Protein AF-A0A200QFT0-F1 (afdb_monomer_lite)

Secondary structure (DSSP, 8-state):
-----TTEEEEEEESTTS-EEEEEETT--HHHHHHHHHHHTS----------------PPP-----

pLDDT: mean 72.05, std 13.49, range [36.0, 84.62]

Organism: Macleaya cordata (NCBI:txid56857)

Sequence (66 aa):
MLVINAGVEFVGLEGPEKDQIAVIGDQVDSVCLASYLRKKVGHANIISVEEVKPKQEKKPTAENPV

Foldseek 3Di:
DPPPPPFWPDWDQDDPVSPDIDTDGDPDPPVVVQVVCCVPVNHGDCPDDDHPDPDPDPDDDDDDDD

Structure (mmCIF, N/CA/C/O backbone):
data_AF-A0A200QFT0-F1
#
_entry.id   AF-A0A200QFT0-F1
#
loop_
_atom_site.group_PDB
_atom_site.id
_atom_site.type_symbol
_atom_site.label_atom_id
_atom_site.label_alt_id
_atom_site.label_comp_id
_atom_site.label_asym_id
_atom_site.label_entity_id
_atom_site.label_seq_id
_atom_site.pdbx_PDB_ins_code
_atom_site.Cartn_x
_atom_site.Cartn_y
_atom_site.Cartn_z
_atom_site.occupancy
_atom_site.B_iso_or_equiv
_atom_site.auth_seq_id
_atom_site.auth_comp_id
_atom_site.auth_asym_id
_atom_site.auth_atom_id
_atom_site.pdbx_PDB_model_num
ATOM 1 N N . MET A 1 1 ? 14.999 -2.076 5.881 1.00 36.00 1 MET A N 1
ATOM 2 C CA . MET A 1 1 ? 15.035 -1.685 4.460 1.00 36.00 1 MET A CA 1
ATOM 3 C C . MET A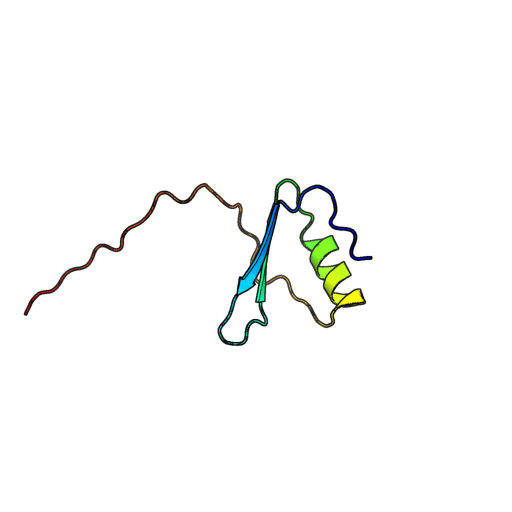 1 1 ? 13.705 -2.078 3.824 1.00 36.00 1 MET A C 1
ATOM 5 O O . MET A 1 1 ? 13.461 -3.262 3.616 1.00 36.00 1 MET A O 1
ATOM 9 N N . LEU A 1 2 ? 12.782 -1.131 3.660 1.00 38.00 2 LEU A N 1
ATOM 10 C CA . LEU A 1 2 ? 11.569 -1.334 2.861 1.00 38.00 2 LEU A CA 1
ATOM 11 C C . LEU A 1 2 ? 12.016 -1.178 1.406 1.00 38.00 2 LEU A C 1
ATOM 13 O O . LEU A 1 2 ? 12.469 -0.104 1.025 1.00 38.00 2 LEU A O 1
ATOM 17 N N . VAL A 1 3 ? 12.016 -2.271 0.643 1.00 39.25 3 VAL A N 1
ATOM 18 C CA . VAL A 1 3 ? 12.315 -2.218 -0.789 1.00 39.25 3 VAL A CA 1
ATOM 19 C C . VAL A 1 3 ? 11.075 -1.644 -1.450 1.00 39.25 3 VAL A C 1
ATOM 21 O O . VAL A 1 3 ? 10.069 -2.334 -1.603 1.00 39.25 3 VAL A O 1
ATOM 24 N N . ILE A 1 4 ? 11.130 -0.356 -1.764 1.00 52.34 4 ILE A N 1
ATOM 25 C CA . ILE A 1 4 ? 10.167 0.273 -2.652 1.00 52.34 4 ILE A CA 1
ATOM 26 C C . ILE A 1 4 ? 10.517 -0.258 -4.041 1.00 52.34 4 ILE A C 1
ATOM 28 O O . ILE A 1 4 ? 11.510 0.144 -4.641 1.00 52.34 4 ILE A O 1
ATOM 32 N N . ASN A 1 5 ? 9.783 -1.284 -4.473 1.00 53.09 5 ASN A N 1
ATOM 33 C CA . ASN A 1 5 ? 9.888 -1.823 -5.823 1.00 53.09 5 ASN A CA 1
ATOM 34 C C . ASN A 1 5 ? 9.645 -0.655 -6.793 1.00 53.09 5 ASN A C 1
ATOM 36 O O . ASN A 1 5 ? 8.768 0.163 -6.516 1.00 53.09 5 ASN A O 1
ATOM 40 N N . ALA A 1 6 ? 10.440 -0.552 -7.859 1.00 60.31 6 ALA A N 1
ATOM 41 C CA . ALA A 1 6 ? 10.732 0.662 -8.642 1.00 60.31 6 ALA A CA 1
ATOM 42 C C . ALA A 1 6 ? 9.545 1.407 -9.309 1.00 60.31 6 ALA A C 1
ATOM 44 O O . ALA A 1 6 ? 9.772 2.292 -10.126 1.00 60.31 6 ALA A O 1
ATOM 45 N N . GLY A 1 7 ? 8.305 1.061 -8.971 1.00 64.81 7 GLY A N 1
ATOM 46 C CA . GLY A 1 7 ? 7.079 1.648 -9.492 1.00 64.81 7 GLY A CA 1
ATOM 47 C C . GLY A 1 7 ? 6.385 2.664 -8.586 1.00 64.81 7 GLY A C 1
ATOM 48 O O . GLY A 1 7 ? 5.548 3.408 -9.071 1.00 64.81 7 GLY A O 1
ATOM 49 N N . VAL A 1 8 ? 6.687 2.731 -7.283 1.00 73.19 8 VAL A N 1
ATOM 50 C CA . VAL A 1 8 ? 5.983 3.667 -6.381 1.00 73.19 8 VAL A CA 1
ATOM 51 C C . VAL A 1 8 ? 6.513 5.090 -6.554 1.00 73.19 8 VAL A C 1
ATOM 53 O O . VAL A 1 8 ? 7.670 5.369 -6.246 1.00 73.19 8 VAL A O 1
ATOM 56 N N . GLU A 1 9 ? 5.644 5.991 -6.992 1.00 77.38 9 GLU A N 1
ATOM 57 C CA . GLU A 1 9 ? 5.942 7.407 -7.211 1.00 77.38 9 GLU A CA 1
ATOM 58 C C . GLU A 1 9 ? 5.572 8.260 -5.989 1.00 77.38 9 GLU A C 1
ATOM 60 O O . GLU A 1 9 ? 6.268 9.217 -5.651 1.00 77.38 9 GLU A O 1
ATOM 65 N N . PHE A 1 10 ? 4.505 7.887 -5.278 1.00 78.44 10 PHE A N 1
ATOM 66 C CA . PHE A 1 10 ? 4.018 8.630 -4.122 1.00 78.44 10 PHE A CA 1
ATOM 67 C C . PHE A 1 10 ? 3.420 7.713 -3.056 1.00 78.44 10 PHE A C 1
ATOM 69 O O . PHE A 1 10 ? 2.763 6.717 -3.355 1.00 78.44 10 PHE A O 1
ATOM 76 N N . VAL A 1 11 ? 3.618 8.090 -1.792 1.00 81.75 11 VAL A N 1
ATOM 77 C CA . VAL A 1 11 ? 2.990 7.454 -0.631 1.00 81.75 11 VAL A CA 1
ATOM 78 C C . VAL A 1 11 ? 2.409 8.547 0.262 1.00 81.75 11 VAL A C 1
ATOM 80 O O . VAL A 1 11 ? 3.131 9.442 0.698 1.00 81.75 11 VAL A O 1
ATOM 83 N N . GLY A 1 12 ? 1.114 8.457 0.545 1.00 83.56 12 GLY A N 1
ATOM 84 C CA . GLY A 1 12 ? 0.375 9.329 1.449 1.00 83.56 12 GLY A CA 1
ATOM 85 C C . GLY A 1 12 ? -0.276 8.541 2.582 1.00 83.56 12 GLY A C 1
ATOM 86 O O . GLY A 1 12 ? -0.555 7.350 2.453 1.00 83.56 12 GLY A O 1
ATOM 87 N N . LEU A 1 13 ? -0.518 9.216 3.703 1.00 84.62 13 LEU A N 1
ATOM 88 C CA . LEU A 1 13 ? -1.357 8.706 4.785 1.00 84.62 13 LEU A CA 1
ATOM 89 C C . LEU A 1 13 ? -2.693 9.443 4.741 1.00 84.62 13 LEU A C 1
ATOM 91 O O . LEU A 1 13 ? -2.732 10.668 4.846 1.00 84.62 13 LEU A O 1
ATOM 95 N N . GLU A 1 14 ? -3.768 8.687 4.589 1.00 82.75 14 GLU A N 1
ATOM 96 C CA . GLU A 1 14 ? -5.145 9.154 4.525 1.00 82.75 14 GLU A CA 1
ATOM 97 C C . GLU A 1 14 ? -5.984 8.526 5.649 1.00 82.75 14 GLU A C 1
ATOM 99 O O . GLU A 1 14 ? -5.545 7.651 6.401 1.00 82.75 14 GLU A O 1
ATOM 104 N N . GLY A 1 15 ? -7.220 9.003 5.771 1.00 79.06 15 GLY A N 1
ATOM 105 C CA . GLY A 1 15 ? -8.163 8.577 6.798 1.00 79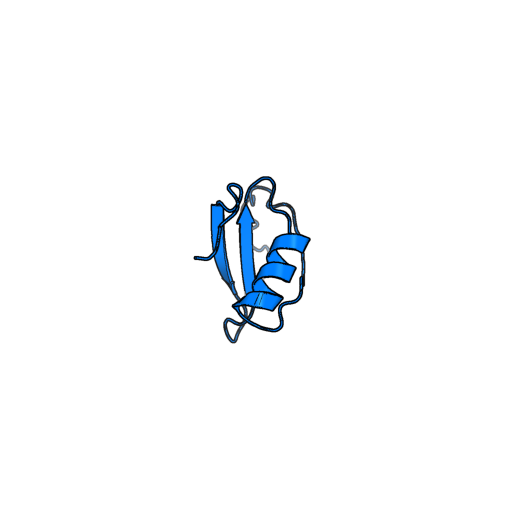.06 15 GLY A CA 1
ATOM 106 C C . GLY A 1 15 ? -8.158 9.473 8.046 1.00 79.06 15 GLY A C 1
ATOM 107 O O . GLY A 1 15 ? -7.181 10.175 8.315 1.00 79.06 15 GLY A O 1
ATOM 108 N N . PRO A 1 16 ? -9.259 9.459 8.820 1.00 74.12 16 PRO A N 1
ATOM 109 C CA . PRO A 1 16 ? -9.453 10.336 9.981 1.00 74.12 16 PRO A CA 1
ATOM 110 C C . PRO A 1 16 ? -8.411 10.108 11.084 1.00 74.12 16 PRO A C 1
ATOM 112 O O . PRO A 1 16 ? -8.044 11.046 11.787 1.00 74.12 16 PRO A O 1
ATOM 115 N N . GLU A 1 17 ? -7.904 8.882 11.187 1.00 84.25 17 GLU A N 1
ATOM 116 C CA . GLU A 1 17 ? -6.914 8.464 12.183 1.00 84.25 17 GLU A CA 1
ATOM 117 C C . GLU A 1 17 ? -5.517 8.212 11.571 1.00 84.25 17 GLU A C 1
ATOM 119 O O . GLU A 1 17 ? -4.573 7.878 12.279 1.00 84.25 17 GLU A O 1
ATOM 124 N N . LYS A 1 18 ? -5.337 8.495 10.266 1.00 78.19 18 LYS A N 1
ATOM 125 C CA . LYS A 1 18 ? -4.103 8.249 9.484 1.00 78.19 18 LYS A CA 1
ATOM 126 C C . LYS A 1 18 ? -3.706 6.771 9.357 1.00 78.19 18 LYS A C 1
ATOM 128 O O . LYS A 1 18 ? -2.535 6.463 9.144 1.00 78.19 18 LYS A O 1
ATOM 133 N N . ASP A 1 19 ? -4.678 5.867 9.436 1.00 82.50 19 ASP A N 1
ATOM 134 C CA . ASP A 1 19 ? -4.462 4.420 9.309 1.00 82.50 19 ASP A CA 1
ATOM 135 C C . ASP A 1 19 ? -4.536 3.890 7.871 1.00 82.50 19 ASP A C 1
ATOM 137 O O . ASP A 1 19 ? -4.328 2.697 7.641 1.00 82.50 19 ASP A O 1
ATOM 141 N N . GLN A 1 20 ? -4.844 4.736 6.883 1.00 83.00 20 GLN A N 1
ATOM 142 C CA . GLN A 1 20 ? -4.915 4.312 5.485 1.00 83.00 20 GLN A CA 1
ATOM 143 C C . GLN A 1 20 ? -3.678 4.783 4.730 1.00 83.00 20 GLN A C 1
ATOM 145 O O . GLN A 1 20 ? -3.325 5.957 4.762 1.00 83.00 20 GLN A O 1
ATOM 150 N N . ILE A 1 21 ? -3.009 3.864 4.036 1.00 83.25 21 ILE A N 1
ATOM 151 C CA . ILE A 1 21 ? -1.845 4.186 3.211 1.00 83.25 21 ILE A CA 1
ATOM 152 C C . ILE A 1 21 ? -2.310 4.270 1.760 1.00 83.25 21 ILE A C 1
ATOM 154 O O . ILE A 1 21 ? -2.715 3.264 1.178 1.00 83.25 21 ILE A O 1
ATOM 158 N N . ALA A 1 22 ? -2.223 5.461 1.182 1.00 83.88 22 ALA A N 1
ATOM 159 C CA . ALA A 1 22 ? -2.443 5.696 -0.234 1.00 83.88 22 ALA A CA 1
ATOM 160 C C . ALA A 1 22 ? -1.112 5.612 -0.976 1.00 83.88 22 ALA A C 1
ATOM 162 O O . ALA A 1 22 ? -0.131 6.242 -0.584 1.00 83.88 22 ALA A O 1
ATOM 163 N N . VAL A 1 23 ? -1.059 4.821 -2.043 1.00 82.00 23 VAL A N 1
ATOM 164 C CA . VAL A 1 23 ? 0.162 4.617 -2.826 1.00 82.00 23 VAL A CA 1
ATOM 165 C C . VAL A 1 23 ? -0.155 4.847 -4.292 1.00 82.00 23 VAL A C 1
ATOM 167 O O . VAL A 1 23 ? -1.070 4.230 -4.827 1.00 82.00 23 VAL A O 1
ATOM 170 N N . ILE A 1 24 ? 0.607 5.731 -4.931 1.00 83.69 24 ILE A N 1
ATOM 171 C CA . ILE A 1 24 ? 0.523 6.018 -6.363 1.00 83.69 24 ILE A CA 1
ATOM 172 C C . ILE A 1 24 ? 1.815 5.533 -6.999 1.00 83.69 24 ILE A C 1
ATOM 174 O O . ILE A 1 24 ? 2.902 5.763 -6.468 1.00 83.69 24 ILE A O 1
ATOM 178 N N . GLY A 1 25 ? 1.703 4.863 -8.135 1.00 80.06 25 GLY A N 1
ATOM 179 C CA . GLY A 1 25 ? 2.863 4.404 -8.868 1.00 80.06 25 GLY A CA 1
ATOM 180 C C . GLY A 1 25 ? 2.508 3.668 -10.150 1.00 80.06 25 GLY A C 1
ATOM 181 O O . GLY A 1 25 ? 1.400 3.150 -10.287 1.00 80.06 25 GLY A O 1
ATOM 182 N N . ASP A 1 26 ? 3.466 3.607 -11.066 1.00 78.44 26 ASP A N 1
ATOM 183 C CA . ASP A 1 26 ? 3.379 2.831 -12.298 1.00 78.44 26 ASP A CA 1
ATOM 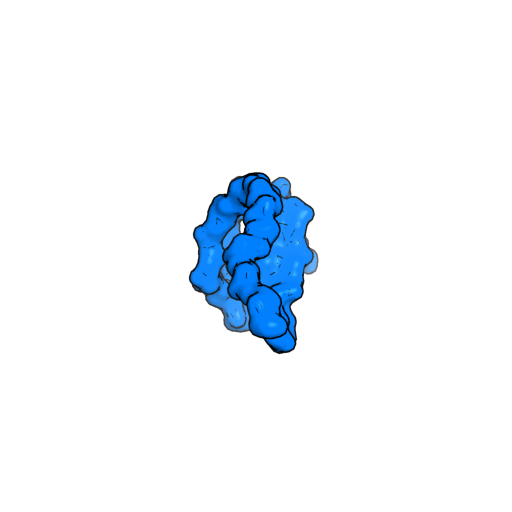184 C C . ASP A 1 26 ? 3.812 1.380 -12.036 1.00 78.44 26 ASP A C 1
ATOM 186 O O . ASP A 1 26 ? 4.812 1.137 -11.365 1.00 78.44 26 ASP A O 1
ATOM 190 N N . GLN A 1 27 ? 3.053 0.397 -12.532 1.00 77.00 27 GLN A N 1
ATOM 191 C CA . GLN A 1 27 ? 3.345 -1.038 -12.345 1.00 77.00 27 GLN A CA 1
ATOM 192 C C . GLN A 1 27 ? 3.477 -1.482 -10.869 1.00 77.00 27 GLN A C 1
ATOM 194 O O . GLN A 1 27 ? 4.287 -2.346 -10.521 1.00 77.00 27 GLN A O 1
ATOM 199 N N . VAL A 1 28 ? 2.660 -0.913 -9.976 1.00 75.00 28 VAL A N 1
ATOM 200 C CA . VAL A 1 28 ? 2.634 -1.303 -8.557 1.00 75.00 28 VAL A CA 1
ATOM 201 C C . VAL A 1 28 ? 1.893 -2.627 -8.370 1.00 75.00 28 VAL A C 1
ATOM 203 O O . VAL A 1 28 ? 0.685 -2.722 -8.580 1.00 75.00 28 VAL A O 1
ATOM 206 N N . ASP A 1 29 ? 2.602 -3.643 -7.879 1.00 80.94 29 ASP A N 1
ATOM 207 C CA . ASP A 1 29 ? 1.990 -4.896 -7.436 1.00 80.94 29 ASP A CA 1
ATOM 208 C C . ASP A 1 29 ? 1.312 -4.703 -6.068 1.00 80.94 29 ASP A C 1
ATOM 210 O O . ASP A 1 29 ? 1.949 -4.759 -5.008 1.00 80.94 29 ASP A O 1
ATOM 214 N N . SER A 1 30 ? -0.000 -4.451 -6.088 1.00 77.12 30 SER A N 1
ATOM 215 C CA . SER A 1 30 ? -0.794 -4.192 -4.880 1.00 77.12 30 SER A CA 1
ATOM 216 C C . SER A 1 30 ? -0.806 -5.382 -3.912 1.00 77.12 30 SER A C 1
ATOM 218 O O . SER A 1 30 ? -0.845 -5.190 -2.695 1.00 77.12 30 SER A O 1
ATOM 220 N N . VAL A 1 31 ? -0.741 -6.617 -4.424 1.00 81.50 31 VAL A N 1
ATOM 221 C CA . VAL A 1 31 ? -0.792 -7.851 -3.620 1.00 81.50 31 VAL A CA 1
ATOM 222 C C . VAL A 1 31 ? 0.512 -8.041 -2.856 1.00 81.50 31 VAL A C 1
ATOM 224 O O . VAL A 1 31 ? 0.507 -8.329 -1.651 1.00 81.50 31 VAL A O 1
ATOM 227 N N .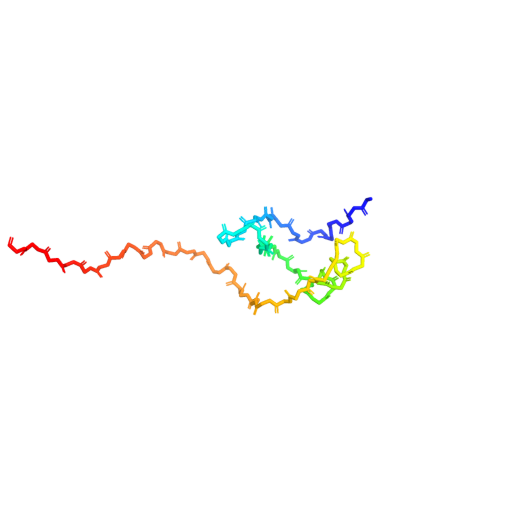 CYS A 1 32 ? 1.637 -7.852 -3.542 1.00 81.38 3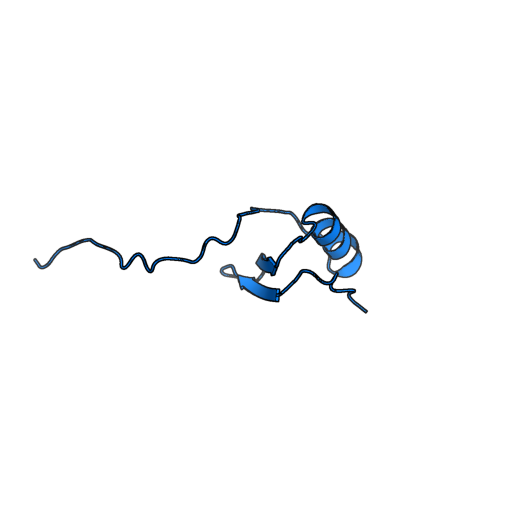2 CYS A N 1
ATOM 228 C CA . CYS A 1 32 ? 2.961 -7.940 -2.953 1.00 81.38 32 CYS A CA 1
ATOM 229 C C . CYS A 1 32 ? 3.175 -6.806 -1.940 1.00 81.38 32 CYS A C 1
ATOM 231 O O . CYS A 1 32 ? 3.649 -7.062 -0.831 1.00 81.38 32 CYS A O 1
ATOM 233 N N . LEU A 1 33 ? 2.720 -5.586 -2.257 1.00 80.56 33 LEU A N 1
ATOM 234 C CA . LEU A 1 33 ? 2.756 -4.440 -1.348 1.00 80.56 33 LEU A CA 1
ATOM 235 C C . LEU A 1 33 ? 1.973 -4.710 -0.054 1.00 80.56 33 LEU A C 1
ATOM 237 O O . LEU A 1 33 ? 2.527 -4.586 1.040 1.00 80.56 33 LEU A O 1
ATOM 241 N N . ALA A 1 34 ? 0.719 -5.155 -0.157 1.00 81.81 34 ALA A N 1
ATOM 242 C CA . ALA A 1 34 ? -0.100 -5.485 1.009 1.00 81.81 34 ALA A CA 1
ATOM 243 C C . ALA A 1 34 ? 0.495 -6.636 1.835 1.00 81.81 34 ALA A C 1
ATOM 245 O O . ALA A 1 34 ? 0.506 -6.587 3.066 1.00 81.81 34 ALA A O 1
ATOM 246 N N . SER A 1 35 ? 1.051 -7.654 1.172 1.00 83.88 35 SER A N 1
ATOM 247 C CA . SER A 1 35 ? 1.734 -8.770 1.836 1.00 83.88 35 SER A CA 1
ATOM 248 C C . SER A 1 35 ? 2.995 -8.321 2.575 1.00 83.88 35 SER A C 1
ATOM 250 O O . SER A 1 35 ? 3.300 -8.825 3.658 1.00 83.88 35 SER A O 1
ATOM 252 N N . TYR A 1 36 ? 3.734 -7.365 2.012 1.00 81.75 36 TYR A N 1
ATOM 253 C CA . TYR A 1 36 ? 4.929 -6.812 2.635 1.00 81.75 36 TYR A CA 1
ATOM 254 C C . TYR A 1 36 ? 4.577 -5.944 3.847 1.00 81.75 36 TYR A C 1
ATOM 256 O O . TYR A 1 36 ? 5.189 -6.097 4.906 1.00 81.75 36 TYR A O 1
ATOM 264 N N . LEU A 1 37 ? 3.539 -5.109 3.735 1.00 82.25 37 LEU A N 1
ATOM 265 C CA . LEU A 1 37 ? 2.990 -4.338 4.852 1.00 82.25 37 LEU A CA 1
ATOM 266 C C . LEU A 1 37 ? 2.501 -5.263 5.976 1.00 82.25 37 LEU A C 1
ATOM 268 O O . LEU A 1 37 ? 2.895 -5.065 7.125 1.00 82.25 37 LEU A O 1
ATOM 272 N N . ARG A 1 38 ? 1.794 -6.354 5.638 1.00 83.69 38 ARG A N 1
ATOM 273 C CA . ARG A 1 38 ? 1.410 -7.418 6.588 1.00 83.69 38 ARG A CA 1
ATOM 274 C C . ARG A 1 38 ? 2.579 -8.014 7.361 1.00 83.69 38 ARG A C 1
ATOM 276 O O . ARG A 1 38 ? 2.434 -8.336 8.535 1.00 83.69 38 ARG A O 1
ATOM 283 N N . LYS A 1 39 ? 3.734 -8.166 6.713 1.00 83.31 39 LYS A N 1
ATOM 284 C CA . LYS A 1 39 ? 4.933 -8.760 7.320 1.00 83.31 39 LYS A CA 1
ATOM 285 C C . LYS A 1 39 ? 5.793 -7.767 8.103 1.00 83.31 39 LYS A C 1
ATOM 287 O O . LYS A 1 39 ? 6.518 -8.196 8.996 1.00 83.31 39 LYS A O 1
ATOM 292 N N . LYS A 1 40 ? 5.800 -6.481 7.737 1.00 80.44 40 LYS A N 1
ATOM 293 C CA . LYS A 1 40 ? 6.737 -5.479 8.286 1.00 80.44 40 LYS A CA 1
ATOM 294 C C . LYS A 1 40 ? 6.096 -4.423 9.175 1.00 80.44 40 LYS A C 1
ATOM 296 O O . LYS A 1 40 ? 6.776 -3.937 10.070 1.00 80.44 40 LYS A O 1
ATOM 301 N N . VAL A 1 41 ? 4.849 -4.056 8.911 1.00 77.69 41 VAL A N 1
ATOM 302 C CA . VAL A 1 41 ? 4.135 -2.983 9.618 1.00 77.69 41 VAL A CA 1
ATOM 303 C C . VAL A 1 41 ? 3.083 -3.575 10.550 1.00 77.69 41 VAL A C 1
ATOM 305 O O . VAL A 1 41 ? 2.979 -3.165 11.698 1.00 77.69 41 VAL A O 1
ATOM 308 N N . GLY A 1 42 ? 2.345 -4.580 10.084 1.00 80.44 42 GLY A N 1
ATOM 309 C CA . GLY A 1 42 ? 1.237 -5.177 10.823 1.00 80.44 42 GLY A CA 1
ATOM 310 C C . GLY A 1 42 ? 0.057 -5.433 9.899 1.00 80.44 42 GLY A C 1
ATOM 311 O O . GLY A 1 42 ? 0.203 -5.400 8.683 1.00 80.44 42 GLY A O 1
ATOM 312 N N . HIS A 1 43 ? -1.119 -5.712 10.451 1.00 81.62 43 HIS A N 1
ATOM 313 C CA . HIS A 1 43 ? -2.274 -6.128 9.657 1.00 81.62 43 HIS A CA 1
ATOM 314 C C . HIS A 1 43 ? -2.680 -5.054 8.625 1.00 81.62 43 HIS A C 1
ATOM 316 O O . HIS A 1 43 ? -3.233 -4.023 8.982 1.00 81.62 43 HIS A O 1
ATOM 322 N N . ALA A 1 44 ? -2.420 -5.309 7.341 1.00 81.56 44 ALA A N 1
ATOM 323 C CA . ALA A 1 44 ? -2.745 -4.405 6.239 1.00 81.56 44 ALA A CA 1
ATOM 324 C C . ALA A 1 44 ? -3.721 -5.080 5.268 1.00 81.56 44 ALA A C 1
ATOM 326 O O . ALA A 1 44 ? -3.535 -6.244 4.902 1.00 81.56 44 ALA A O 1
ATOM 327 N N . ASN A 1 45 ? -4.757 -4.359 4.849 1.00 83.12 45 ASN A N 1
ATOM 328 C CA . ASN A 1 45 ? -5.721 -4.815 3.852 1.00 83.12 45 ASN A CA 1
ATOM 329 C C . ASN A 1 45 ? -5.724 -3.867 2.661 1.00 83.12 45 ASN A C 1
ATOM 331 O O . ASN A 1 45 ? -5.620 -2.655 2.826 1.00 83.12 45 ASN A O 1
ATOM 335 N N . ILE A 1 46 ? -5.891 -4.431 1.469 1.00 83.75 46 ILE A N 1
ATOM 336 C CA . ILE A 1 46 ? -6.194 -3.643 0.278 1.00 83.75 46 ILE A CA 1
ATOM 337 C C . ILE A 1 46 ? -7.658 -3.226 0.402 1.00 83.75 46 ILE A C 1
ATOM 339 O O . ILE A 1 46 ? -8.529 -4.093 0.453 1.00 83.75 46 ILE A O 1
ATOM 343 N N . ILE A 1 47 ? -7.914 -1.922 0.507 1.00 82.38 47 ILE A N 1
ATOM 344 C CA . ILE A 1 47 ? -9.279 -1.384 0.578 1.00 82.38 47 ILE A CA 1
ATOM 345 C C . ILE A 1 47 ? -9.800 -1.117 -0.833 1.00 82.38 47 ILE A C 1
ATOM 347 O O . ILE A 1 47 ? -10.841 -1.648 -1.207 1.00 82.38 47 ILE A O 1
ATOM 351 N N . SER A 1 48 ? -9.025 -0.380 -1.629 1.00 80.25 48 SER A N 1
ATOM 352 C CA . SER A 1 48 ? -9.321 -0.078 -3.029 1.00 80.25 48 SER A CA 1
ATOM 353 C C . SER A 1 48 ? -8.026 -0.010 -3.833 1.00 80.25 48 SER A C 1
ATOM 355 O O . SER A 1 48 ? -6.990 0.406 -3.314 1.00 80.25 48 SER A O 1
ATOM 357 N N . VAL A 1 49 ? -8.091 -0.416 -5.100 1.00 80.88 49 VAL A N 1
ATOM 358 C CA . VAL A 1 49 ? -7.033 -0.198 -6.093 1.00 80.88 49 VAL A CA 1
ATOM 359 C C . VAL A 1 49 ? -7.690 0.498 -7.265 1.00 80.88 49 VAL A C 1
ATOM 361 O O . VAL A 1 49 ? -8.599 -0.055 -7.883 1.00 80.88 49 VAL A O 1
ATOM 364 N N . GLU A 1 50 ? -7.249 1.714 -7.545 1.00 78.75 50 GLU A N 1
ATOM 365 C CA . GLU A 1 50 ? -7.774 2.516 -8.639 1.00 78.75 50 GLU A CA 1
ATOM 366 C C . GLU A 1 50 ? -6.619 3.001 -9.506 1.00 78.75 50 GLU A C 1
ATOM 368 O O . GLU A 1 50 ? -5.557 3.377 -9.008 1.00 78.75 50 GLU A O 1
ATOM 373 N N . GLU A 1 51 ? -6.831 2.988 -10.819 1.00 75.56 51 GLU A N 1
ATOM 374 C CA . GLU A 1 51 ? -5.916 3.636 -11.747 1.00 75.56 51 GLU A CA 1
ATOM 375 C C . GLU A 1 51 ? -6.032 5.149 -11.552 1.00 75.56 51 GLU A C 1
ATOM 377 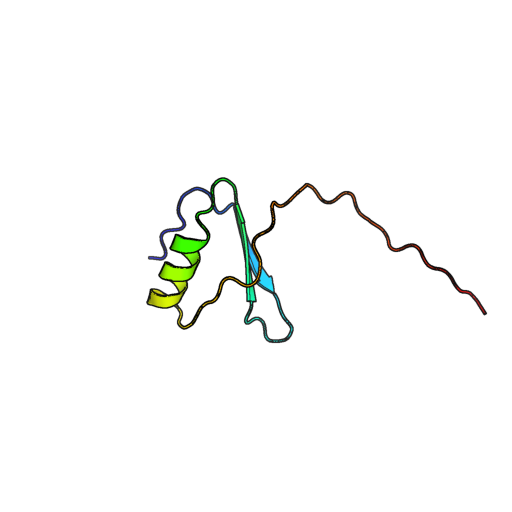O O . GLU A 1 51 ? -7.107 5.736 -11.731 1.00 75.56 51 GLU A O 1
ATOM 382 N N . VAL A 1 52 ? -4.920 5.783 -11.179 1.00 71.88 52 VAL A N 1
ATOM 383 C CA . VAL A 1 52 ? -4.850 7.233 -11.002 1.00 71.88 52 VAL A CA 1
ATOM 384 C C . VAL A 1 52 ? -4.903 7.888 -12.380 1.00 71.88 52 VAL A C 1
ATOM 386 O O . VAL A 1 52 ? -3.890 8.176 -13.009 1.00 71.88 52 VAL A O 1
ATOM 389 N N . LYS A 1 53 ? -6.120 8.118 -12.876 1.00 67.12 53 LYS A N 1
ATOM 390 C CA . LYS A 1 53 ? -6.346 8.976 -14.040 1.00 67.12 53 LYS A CA 1
ATOM 391 C C . LYS A 1 53 ? -6.056 10.421 -13.633 1.00 67.12 53 LYS A C 1
ATOM 393 O O . LYS A 1 53 ? -6.486 10.825 -12.548 1.00 67.12 53 LYS A O 1
ATOM 398 N N . PRO A 1 54 ? -5.377 11.224 -14.474 1.00 61.31 54 PRO A N 1
ATOM 399 C CA . PRO A 1 54 ? -5.148 12.630 -14.178 1.00 61.31 54 PRO A CA 1
ATOM 400 C C . PRO A 1 54 ? -6.493 13.294 -13.892 1.00 61.31 54 PRO A C 1
ATOM 402 O O . PRO A 1 54 ? -7.407 13.299 -14.721 1.00 61.31 54 PRO A O 1
ATOM 405 N N . LYS A 1 55 ? -6.635 13.792 -12.664 1.00 53.69 55 LYS A N 1
ATOM 406 C CA . LYS A 1 55 ? -7.865 14.403 -12.184 1.00 53.69 55 LYS A CA 1
ATOM 407 C C . LYS A 1 55 ? -8.048 15.710 -12.947 1.00 53.69 55 LYS A C 1
ATOM 409 O O . LYS A 1 55 ? -7.411 16.706 -12.628 1.00 53.69 55 LYS A O 1
ATOM 414 N N . GLN A 1 56 ? -8.925 15.720 -13.951 1.00 49.88 56 GLN A N 1
ATOM 415 C CA . GLN A 1 56 ? -9.585 16.968 -14.317 1.00 49.88 56 GLN A CA 1
ATOM 416 C C . GLN A 1 56 ? -10.298 17.451 -13.053 1.00 49.88 56 GLN A C 1
ATOM 418 O O . GLN A 1 56 ? -11.121 16.725 -12.488 1.00 49.88 56 GLN A O 1
ATOM 423 N N . GLU A 1 57 ? -9.918 18.631 -12.569 1.00 50.72 57 GLU A N 1
ATOM 424 C CA . GLU A 1 57 ? -10.545 19.315 -11.443 1.00 50.72 57 GLU A CA 1
ATOM 425 C C . GLU A 1 57 ? -12.068 19.367 -11.633 1.00 50.72 57 GLU A C 1
ATOM 427 O O . GLU A 1 57 ? -12.606 20.262 -12.284 1.00 50.72 57 GLU A O 1
ATOM 432 N N . LYS A 1 58 ? -12.807 18.428 -11.035 1.00 51.09 58 LYS A N 1
ATOM 433 C CA . LYS A 1 58 ? -14.227 18.643 -10.769 1.00 51.09 58 LYS A CA 1
ATOM 434 C C . LYS A 1 58 ? -14.325 19.583 -9.576 1.00 51.09 58 LYS A C 1
ATOM 436 O O . LYS A 1 58 ? -14.347 19.145 -8.428 1.00 51.09 58 LYS A O 1
ATOM 441 N N . LYS A 1 59 ? -14.379 20.885 -9.871 1.00 53.94 59 LYS A N 1
ATOM 442 C CA . LYS A 1 59 ? -14.999 21.866 -8.976 1.00 53.94 59 LYS A CA 1
ATOM 443 C C . LYS A 1 59 ? -16.444 21.413 -8.705 1.00 53.94 59 LYS A C 1
ATOM 445 O O . LYS A 1 59 ? -17.133 21.053 -9.661 1.00 53.94 59 LYS A O 1
ATOM 450 N N . PRO A 1 60 ? -16.906 21.387 -7.447 1.00 52.50 60 PRO A N 1
ATOM 451 C CA . PRO A 1 60 ? -18.284 21.036 -7.139 1.00 52.50 60 PRO A CA 1
ATOM 452 C C . PRO A 1 60 ? -19.242 22.107 -7.682 1.00 52.50 60 PRO A C 1
ATOM 454 O O . PRO A 1 60 ? -19.122 23.288 -7.364 1.00 52.50 60 PRO A O 1
ATOM 457 N N . THR A 1 61 ? -20.191 21.671 -8.510 1.00 49.41 61 THR A N 1
ATOM 458 C CA . THR A 1 61 ? -21.443 22.381 -8.799 1.00 49.41 61 THR A CA 1
ATOM 459 C C . THR A 1 61 ? -22.454 22.019 -7.715 1.00 49.41 61 THR A C 1
ATOM 461 O O . THR A 1 61 ? -22.674 20.827 -7.506 1.00 49.41 61 THR A O 1
ATOM 464 N N . ALA A 1 62 ? -23.010 23.035 -7.047 1.00 54.97 62 ALA A N 1
ATOM 465 C CA . ALA A 1 62 ? -24.345 23.122 -6.422 1.00 54.97 62 ALA A CA 1
ATOM 466 C C . ALA A 1 62 ? -24.274 24.205 -5.317 1.00 54.97 62 ALA A C 1
ATOM 468 O O . ALA A 1 62 ? -23.597 24.012 -4.313 1.00 54.97 62 ALA A O 1
ATOM 469 N N . GLU A 1 63 ? -24.674 25.461 -5.533 1.00 59.22 63 GLU A N 1
ATOM 470 C CA . GLU A 1 63 ? -26.049 25.993 -5.636 1.00 59.22 63 GLU A CA 1
ATOM 471 C C . GLU A 1 63 ? -26.811 26.028 -4.291 1.00 59.22 63 GLU A C 1
ATOM 473 O O . GLU A 1 63 ? -27.382 25.038 -3.851 1.00 59.22 63 GLU A O 1
ATOM 478 N N . ASN A 1 64 ? -26.763 27.187 -3.611 1.00 58.12 64 ASN A N 1
ATOM 479 C CA . ASN A 1 64 ? -27.944 27.928 -3.129 1.00 58.12 64 ASN A CA 1
ATOM 480 C C . ASN A 1 64 ? -27.552 29.212 -2.366 1.00 58.12 64 ASN A C 1
ATOM 482 O O . ASN A 1 64 ? -26.908 29.122 -1.321 1.00 58.12 64 ASN A O 1
ATOM 486 N N . PRO A 1 65 ? -28.001 30.400 -2.804 1.00 65.75 65 PRO A N 1
ATOM 487 C CA . PRO A 1 65 ? -28.277 31.520 -1.916 1.00 65.75 65 PRO A CA 1
ATOM 488 C C . PRO A 1 65 ? -29.782 31.569 -1.588 1.00 65.75 65 PRO A C 1
ATOM 490 O O . PRO A 1 65 ? -30.611 31.580 -2.499 1.00 65.75 65 PRO A O 1
ATOM 493 N N . VAL A 1 66 ? -30.109 31.576 -0.291 1.00 61.31 66 VAL A N 1
ATOM 494 C CA . VAL A 1 66 ? -31.446 31.893 0.253 1.00 61.31 66 VAL A CA 1
ATOM 495 C C . VAL A 1 66 ? -31.558 33.398 0.452 1.00 61.31 66 VAL A C 1
ATOM 497 O O . VAL A 1 66 ? -30.544 33.986 0.897 1.00 61.31 66 VAL A O 1
#

InterPro domains:
  IPR042885 Heavy metal-associated isoprenylated plant protein 47/16 [PTHR46932] (5-62)

Radius of gyration: 16.07 Å; chains: 1; bounding box: 46×41×26 Å